Protein AF-A0A6M1NQC8-F1 (afdb_monomer_lite)

Foldseek 3Di:
DDWDWDWDQDPPPRFIKIWTADPVRQTQWIATSVRKIWGFDADPVNHTQWIATPVGIDGDDD

Structure (mmCIF, N/CA/C/O backbone):
data_AF-A0A6M1NQC8-F1
#
_entry.id   AF-A0A6M1NQC8-F1
#
loop_
_atom_site.group_PDB
_atom_site.id
_atom_site.type_symbol
_atom_site.label_atom_id
_atom_site.label_alt_id
_atom_site.label_comp_id
_atom_site.label_asym_id
_atom_site.label_entity_id
_atom_site.label_seq_id
_atom_site.pdbx_PDB_ins_code
_atom_site.Cartn_x
_atom_site.Cartn_y
_atom_site.Cartn_z
_atom_site.occupancy
_atom_site.B_iso_or_equiv
_atom_site.auth_seq_id
_atom_site.auth_comp_id
_atom_site.auth_asym_id
_atom_site.auth_atom_id
_atom_site.pdbx_PDB_model_num
ATOM 1 N N . MET A 1 1 ? -7.906 15.866 1.575 1.00 46.84 1 MET A N 1
ATOM 2 C CA . MET A 1 1 ? -7.724 14.522 2.163 1.00 46.84 1 MET A CA 1
ATOM 3 C C . MET A 1 1 ? -6.282 14.148 1.894 1.00 46.84 1 MET A C 1
ATOM 5 O O . MET A 1 1 ? -5.985 13.760 0.777 1.00 46.84 1 MET A O 1
ATOM 9 N N . ASP A 1 2 ? -5.397 14.367 2.860 1.00 53.22 2 ASP A N 1
ATOM 10 C CA . ASP A 1 2 ? -3.966 14.091 2.697 1.00 53.22 2 ASP A CA 1
ATOM 11 C C . ASP A 1 2 ? -3.676 12.606 2.929 1.00 53.22 2 ASP A C 1
ATOM 13 O O . ASP A 1 2 ? -4.073 12.050 3.957 1.00 53.22 2 ASP A O 1
ATOM 17 N N . SER A 1 3 ? -3.054 11.977 1.932 1.00 60.03 3 SER A N 1
ATOM 18 C CA . SER A 1 3 ? -2.444 10.647 1.985 1.00 60.03 3 SER A CA 1
ATOM 19 C C . SER A 1 3 ? -0.950 10.806 2.234 1.00 60.03 3 SER A C 1
ATOM 21 O O . SER A 1 3 ? -0.316 11.600 1.534 1.00 60.03 3 SER A O 1
ATOM 23 N N . ASP A 1 4 ? -0.386 10.033 3.154 1.00 76.00 4 ASP A N 1
ATOM 24 C CA . ASP A 1 4 ? 1.058 10.022 3.370 1.00 76.00 4 ASP A CA 1
ATOM 25 C C . ASP A 1 4 ? 1.738 9.198 2.269 1.00 76.00 4 ASP A C 1
ATOM 27 O O . ASP A 1 4 ? 1.336 8.066 1.976 1.00 76.00 4 ASP A O 1
ATOM 31 N N . ILE A 1 5 ? 2.750 9.793 1.631 1.00 75.25 5 ILE A N 1
ATOM 32 C CA . ILE A 1 5 ? 3.588 9.145 0.618 1.00 75.25 5 ILE A C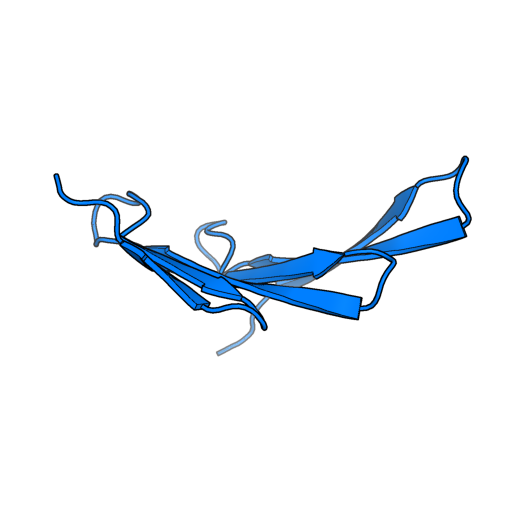A 1
ATOM 33 C C . ILE A 1 5 ? 4.931 8.821 1.265 1.00 75.25 5 ILE A C 1
ATOM 35 O O . ILE A 1 5 ? 5.650 9.722 1.695 1.00 75.25 5 ILE A O 1
ATOM 39 N N . ILE A 1 6 ? 5.281 7.540 1.300 1.00 77.69 6 ILE A N 1
ATOM 40 C CA . ILE A 1 6 ? 6.565 7.055 1.798 1.00 77.69 6 ILE A CA 1
ATOM 41 C C . ILE A 1 6 ? 7.355 6.531 0.601 1.00 77.69 6 ILE A C 1
ATOM 43 O O . ILE A 1 6 ? 6.930 5.589 -0.063 1.00 77.69 6 ILE A O 1
ATOM 47 N N . ASN A 1 7 ? 8.512 7.137 0.336 1.00 74.44 7 ASN A N 1
ATOM 48 C CA . ASN A 1 7 ? 9.469 6.632 -0.645 1.00 74.44 7 ASN A CA 1
ATOM 49 C C . ASN A 1 7 ? 10.513 5.790 0.086 1.00 74.44 7 ASN A C 1
ATOM 51 O O . ASN A 1 7 ? 11.147 6.269 1.027 1.00 74.44 7 ASN A O 1
ATOM 55 N N . TYR A 1 8 ? 10.699 4.551 -0.348 1.00 75.06 8 TYR A N 1
ATOM 56 C CA . TYR A 1 8 ? 11.713 3.650 0.177 1.00 75.06 8 TYR A CA 1
ATOM 57 C C . TYR A 1 8 ? 12.650 3.239 -0.952 1.00 75.06 8 TYR A C 1
ATOM 59 O O . TYR A 1 8 ? 12.205 2.712 -1.964 1.00 75.06 8 TYR A O 1
ATOM 67 N N . THR A 1 9 ? 13.950 3.451 -0.781 1.00 71.06 9 THR A N 1
ATOM 68 C CA . THR A 1 9 ? 14.952 2.994 -1.748 1.00 71.06 9 THR A CA 1
ATOM 69 C C . THR A 1 9 ? 15.688 1.800 -1.162 1.00 71.06 9 THR A C 1
ATOM 71 O O . THR A 1 9 ? 16.351 1.928 -0.131 1.00 71.06 9 THR A O 1
ATOM 74 N N . ALA A 1 10 ? 15.586 0.642 -1.816 1.00 70.50 10 ALA A N 1
ATOM 75 C CA . ALA A 1 10 ? 16.376 -0.523 -1.439 1.00 70.50 10 ALA A CA 1
ATOM 76 C C . ALA A 1 10 ? 17.850 -0.251 -1.784 1.00 70.50 10 ALA A C 1
ATOM 78 O O . ALA A 1 10 ? 18.194 -0.016 -2.945 1.00 70.50 10 ALA A O 1
ATOM 79 N N . ALA A 1 11 ? 18.714 -0.249 -0.764 1.00 62.97 11 ALA A N 1
ATOM 80 C CA . ALA A 1 11 ? 20.115 0.170 -0.874 1.00 62.97 11 ALA A CA 1
ATOM 81 C C . ALA A 1 11 ? 20.950 -0.682 -1.849 1.00 62.97 11 ALA A C 1
ATOM 83 O O . ALA A 1 11 ? 21.967 -0.207 -2.349 1.00 62.97 11 ALA A O 1
ATOM 84 N N . GLU A 1 12 ? 20.514 -1.909 -2.143 1.00 67.12 12 GLU A N 1
ATOM 85 C CA . GLU A 1 12 ? 21.257 -2.854 -2.981 1.00 67.12 12 GLU A CA 1
ATOM 86 C C . GLU A 1 12 ? 20.841 -2.835 -4.461 1.00 67.12 12 GLU A C 1
ATOM 88 O O . GLU A 1 12 ? 21.635 -3.225 -5.312 1.00 67.12 12 GLU A O 1
ATOM 93 N N . GLU A 1 13 ? 19.658 -2.307 -4.806 1.00 64.31 13 GLU A N 1
ATOM 94 C CA . GLU A 1 13 ? 19.096 -2.473 -6.162 1.00 64.31 13 GLU A CA 1
ATOM 95 C C . GLU A 1 13 ? 18.833 -1.163 -6.923 1.00 64.31 13 GLU A C 1
ATOM 97 O O . GLU A 1 13 ? 18.365 -1.194 -8.058 1.00 64.31 13 GLU A O 1
ATOM 102 N N . LYS A 1 14 ? 19.130 0.011 -6.334 1.00 67.94 14 LYS A N 1
ATOM 103 C CA . LYS A 1 14 ? 18.743 1.338 -6.881 1.00 67.94 14 LYS A CA 1
ATOM 104 C C . LYS A 1 14 ? 17.255 1.430 -7.271 1.00 67.94 14 LYS A C 1
ATOM 106 O O . LYS A 1 14 ? 16.878 2.282 -8.074 1.00 67.94 14 LYS A O 1
ATOM 111 N N . GLN A 1 15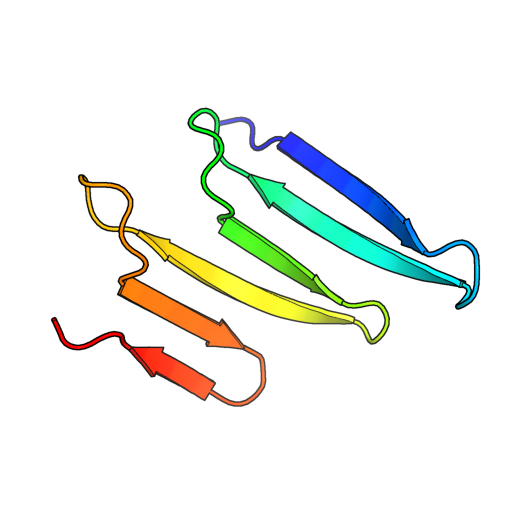 ? 16.408 0.581 -6.698 1.00 75.88 15 GLN A N 1
ATOM 112 C CA . GLN A 1 15 ? 14.972 0.604 -6.922 1.00 75.88 15 GLN A CA 1
ATOM 113 C C . GLN A 1 15 ? 14.298 1.447 -5.850 1.00 75.88 15 GLN A C 1
ATOM 115 O O . GLN A 1 15 ? 14.551 1.289 -4.652 1.00 75.88 15 GLN A O 1
ATOM 120 N N . THR A 1 16 ? 13.451 2.362 -6.311 1.00 80.94 16 THR A N 1
ATOM 121 C CA . THR A 1 16 ? 12.605 3.188 -5.457 1.00 80.94 16 THR A CA 1
ATOM 122 C C . THR A 1 16 ? 11.215 2.592 -5.455 1.00 80.94 16 THR A C 1
ATOM 124 O O . THR A 1 16 ? 10.602 2.432 -6.501 1.00 80.94 16 THR A O 1
ATOM 127 N N . TYR A 1 17 ? 10.733 2.300 -4.262 1.00 82.50 17 TYR A N 1
ATOM 128 C CA . TYR A 1 17 ? 9.390 1.846 -3.987 1.00 82.50 17 TYR A CA 1
ATOM 129 C C . TYR A 1 17 ? 8.591 3.017 -3.427 1.00 82.50 17 TYR A C 1
ATOM 131 O O . TYR A 1 17 ? 9.062 3.721 -2.525 1.00 82.50 17 TYR A O 1
ATOM 139 N N . VAL A 1 18 ? 7.381 3.224 -3.935 1.00 86.25 18 VAL A N 1
ATOM 140 C CA . VAL A 1 18 ? 6.494 4.295 -3.469 1.00 86.25 18 VAL A CA 1
ATOM 141 C C . VAL A 1 18 ? 5.279 3.677 -2.802 1.00 86.25 18 VAL A C 1
ATOM 143 O O . VAL A 1 18 ? 4.500 2.964 -3.427 1.00 86.25 18 VAL A O 1
ATOM 146 N N . PHE A 1 19 ? 5.087 3.985 -1.526 1.00 85.94 19 PHE A N 1
ATOM 147 C CA . PHE A 1 19 ? 3.942 3.540 -0.743 1.00 85.94 19 PHE A CA 1
ATOM 148 C C . PHE A 1 19 ? 3.035 4.729 -0.465 1.00 85.94 19 PHE A C 1
ATOM 150 O O . PHE A 1 19 ? 3.493 5.791 -0.043 1.00 85.94 19 PHE A O 1
ATOM 157 N N . LYS A 1 20 ? 1.732 4.554 -0.673 1.00 89.00 20 LYS A N 1
ATOM 158 C CA . LYS A 1 20 ? 0.719 5.550 -0.319 1.00 89.00 20 LYS A CA 1
ATOM 159 C C . LYS A 1 20 ? -0.231 4.929 0.678 1.00 89.00 20 LYS A C 1
ATOM 161 O O . LYS A 1 20 ? -0.928 3.979 0.330 1.00 89.00 20 LYS A O 1
ATOM 166 N N . ALA A 1 21 ? -0.281 5.467 1.888 1.00 84.94 21 ALA A N 1
ATOM 167 C CA . ALA A 1 21 ? -1.189 5.009 2.929 1.00 84.94 21 ALA A CA 1
ATOM 168 C C . ALA A 1 21 ? -2.255 6.067 3.229 1.00 84.94 21 ALA A C 1
ATOM 170 O O . ALA A 1 21 ? -2.071 7.263 2.988 1.00 84.94 21 ALA A O 1
ATOM 171 N N . ASP A 1 22 ? -3.402 5.623 3.731 1.00 83.56 22 ASP A N 1
ATOM 172 C CA . ASP A 1 22 ? -4.340 6.532 4.376 1.00 83.56 22 ASP A CA 1
ATOM 173 C C . ASP A 1 22 ? -3.966 6.797 5.839 1.00 83.56 22 ASP A C 1
ATOM 175 O O . ASP A 1 22 ? -3.040 6.213 6.399 1.00 83.56 22 ASP A O 1
ATOM 179 N N . LYS A 1 23 ? -4.725 7.691 6.475 1.00 81.44 23 LYS A N 1
ATOM 180 C CA . LYS A 1 23 ? -4.497 8.107 7.863 1.00 81.44 23 LYS A CA 1
ATOM 181 C C . LYS A 1 23 ? -4.683 6.989 8.892 1.00 81.44 23 LYS A C 1
ATOM 183 O O . LYS A 1 23 ? -4.320 7.190 10.046 1.00 81.44 23 LYS A O 1
ATOM 188 N N . THR A 1 24 ? -5.279 5.854 8.518 1.00 81.75 24 THR A N 1
ATOM 189 C CA . THR A 1 24 ? -5.400 4.687 9.405 1.00 81.75 24 THR A CA 1
ATOM 190 C C . THR A 1 24 ? -4.242 3.706 9.217 1.00 81.75 24 THR A C 1
ATOM 192 O O . THR A 1 24 ? -4.184 2.701 9.921 1.00 81.75 24 THR A O 1
ATOM 195 N N . GLY A 1 25 ? -3.305 4.006 8.308 1.00 79.62 25 GLY A N 1
ATOM 196 C CA . GLY A 1 25 ? -2.162 3.159 7.974 1.00 79.62 25 GLY A CA 1
ATOM 197 C C . GLY A 1 25 ? -2.474 2.096 6.920 1.00 79.62 25 GLY A C 1
ATOM 198 O O . GLY A 1 25 ? -1.635 1.234 6.668 1.00 79.62 25 GLY A O 1
ATOM 199 N N . SER A 1 26 ? -3.654 2.136 6.290 1.00 83.88 26 SER A N 1
ATOM 200 C CA . SER A 1 26 ? -4.016 1.177 5.244 1.00 83.88 26 SER A CA 1
ATOM 201 C C . SER A 1 26 ? -3.382 1.590 3.918 1.00 83.88 26 SER A C 1
ATOM 203 O O . SER A 1 26 ? -3.547 2.723 3.454 1.00 83.88 26 SER A O 1
ATOM 205 N N . LEU A 1 27 ? -2.645 0.671 3.293 1.00 87.88 27 LEU A N 1
ATOM 206 C CA . LEU A 1 27 ? -1.894 0.936 2.069 1.00 87.88 27 LEU A CA 1
ATOM 207 C C . LEU A 1 27 ? -2.837 1.067 0.870 1.00 87.88 27 LEU A C 1
ATOM 209 O O . LEU A 1 27 ? -3.384 0.085 0.411 1.00 87.88 27 LEU A O 1
ATOM 213 N N . ARG A 1 28 ? -3.01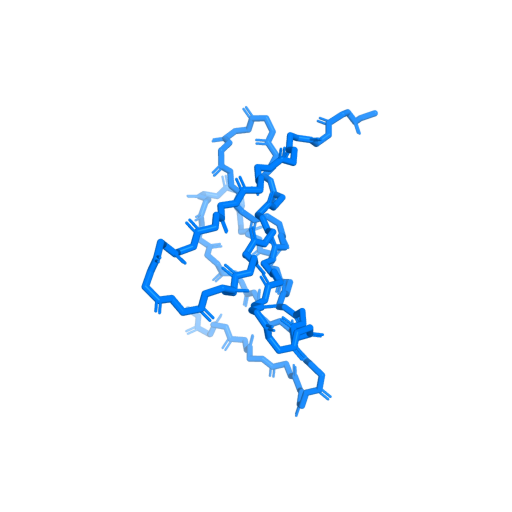4 2.256 0.302 1.00 88.81 28 ARG A N 1
ATOM 214 C CA . ARG A 1 28 ? -3.875 2.468 -0.874 1.00 88.81 28 ARG A CA 1
ATOM 215 C C . ARG A 1 28 ? -3.211 2.113 -2.190 1.00 88.81 28 ARG A C 1
ATOM 217 O O . ARG A 1 28 ? -3.890 1.664 -3.110 1.00 88.81 28 ARG A O 1
ATOM 224 N N . SER A 1 29 ? -1.914 2.364 -2.299 1.00 88.31 29 SER A N 1
ATOM 225 C CA . SER A 1 29 ? -1.165 2.125 -3.525 1.00 88.31 29 SER A CA 1
ATOM 226 C C . SER A 1 29 ? 0.289 1.815 -3.212 1.00 88.31 29 SER A C 1
ATOM 228 O O . SER A 1 29 ? 0.861 2.346 -2.257 1.00 88.31 29 SER A O 1
ATOM 230 N N . PHE A 1 30 ? 0.847 0.943 -4.034 1.00 89.62 30 PHE A N 1
ATOM 231 C CA . PHE A 1 30 ? 2.237 0.538 -4.047 1.00 89.62 30 PHE A CA 1
ATOM 232 C C . PHE A 1 30 ? 2.754 0.680 -5.474 1.00 89.62 30 PHE A C 1
ATOM 234 O O . PHE A 1 30 ? 2.078 0.264 -6.407 1.00 89.62 30 PHE A O 1
ATOM 241 N N . GLU A 1 31 ? 3.923 1.272 -5.647 1.00 89.69 31 GLU A N 1
ATOM 242 C CA . GLU A 1 31 ? 4.653 1.280 -6.910 1.00 89.69 31 GLU A CA 1
ATOM 243 C C . GLU A 1 31 ? 6.007 0.620 -6.682 1.00 89.69 31 GLU A C 1
ATOM 245 O O . GLU A 1 31 ? 6.730 1.008 -5.758 1.00 89.69 31 GLU A O 1
ATOM 250 N N . ASP A 1 32 ? 6.314 -0.395 -7.486 1.00 85.19 32 ASP A N 1
ATOM 251 C CA . ASP A 1 32 ? 7.608 -1.067 -7.446 1.00 85.19 32 ASP A CA 1
ATOM 252 C C . ASP A 1 32 ? 8.692 -0.298 -8.216 1.00 85.19 32 ASP A C 1
ATOM 254 O O . ASP A 1 32 ? 8.431 0.678 -8.925 1.00 85.19 32 ASP A O 1
ATOM 258 N N . GLY A 1 33 ? 9.937 -0.757 -8.081 1.00 79.25 33 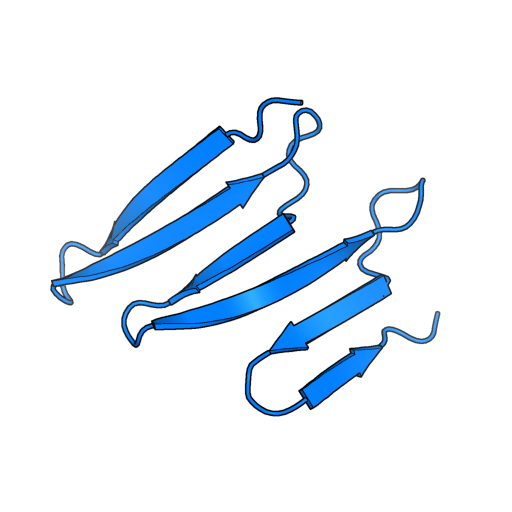GLY A N 1
ATOM 259 C CA . GLY A 1 33 ? 11.087 -0.160 -8.757 1.00 79.25 33 GLY A CA 1
ATOM 260 C C . GLY A 1 33 ? 11.088 -0.285 -10.285 1.00 79.25 33 GLY A C 1
ATOM 261 O O . GLY A 1 33 ? 11.944 0.323 -10.929 1.00 79.25 33 GLY A O 1
ATOM 262 N N . GLU A 1 34 ? 10.148 -1.036 -10.866 1.00 83.88 34 GLU A N 1
ATOM 263 C CA . GLU A 1 34 ? 9.919 -1.156 -12.310 1.00 83.88 34 GLU A CA 1
ATOM 264 C C . GLU A 1 34 ? 8.717 -0.318 -12.786 1.00 83.88 34 GLU A C 1
ATOM 266 O O . GLU A 1 34 ? 8.288 -0.437 -13.938 1.00 83.88 34 GLU A O 1
ATOM 271 N N . TRP A 1 35 ? 8.206 0.579 -11.933 1.00 78.88 35 TRP A N 1
ATOM 272 C CA . TRP A 1 35 ? 7.048 1.442 -12.192 1.00 78.88 35 TRP A CA 1
ATOM 273 C C . TRP A 1 35 ? 5.734 0.675 -12.385 1.00 78.88 35 TRP A C 1
ATOM 275 O O . TRP A 1 35 ? 4.801 1.159 -13.040 1.00 78.88 35 TRP A O 1
ATOM 285 N N . THR A 1 36 ? 5.627 -0.527 -11.822 1.00 84.62 36 THR A N 1
ATOM 286 C CA . THR A 1 36 ? 4.353 -1.236 -11.739 1.00 84.62 36 THR A CA 1
ATOM 287 C C . THR A 1 36 ? 3.599 -0.761 -10.510 1.00 84.62 36 THR A C 1
ATOM 289 O O . THR A 1 36 ? 4.045 -0.928 -9.378 1.00 84.62 36 THR A O 1
ATOM 292 N N . THR A 1 37 ? 2.416 -0.189 -10.735 1.00 89.25 37 THR A N 1
ATOM 293 C CA . THR A 1 37 ? 1.529 0.246 -9.656 1.00 89.25 37 THR A CA 1
ATOM 294 C C . THR A 1 37 ? 0.493 -0.827 -9.320 1.00 89.25 37 THR A C 1
ATOM 296 O O . THR A 1 37 ? -0.275 -1.262 -10.185 1.00 89.25 37 THR A O 1
ATOM 299 N N . GLU A 1 38 ? 0.405 -1.174 -8.042 1.00 90.75 38 GLU A N 1
ATOM 300 C CA . GLU A 1 38 ? -0.692 -1.910 -7.427 1.00 90.75 38 GLU A CA 1
ATOM 301 C C . GLU A 1 38 ? -1.565 -0.959 -6.596 1.00 90.75 38 GLU A C 1
ATOM 303 O O . GLU A 1 38 ? -1.078 -0.031 -5.945 1.00 90.75 38 GLU A O 1
ATOM 308 N N . ASN A 1 39 ? -2.878 -1.175 -6.610 1.00 91.00 39 ASN A N 1
ATOM 309 C CA . ASN A 1 39 ? -3.837 -0.426 -5.803 1.00 91.00 39 ASN A CA 1
ATOM 310 C C . ASN A 1 39 ? -4.681 -1.383 -4.976 1.00 91.00 39 ASN A C 1
ATOM 312 O O . ASN A 1 39 ? -5.091 -2.438 -5.462 1.00 91.00 39 ASN A O 1
ATOM 316 N N . PHE A 1 40 ? -4.997 -0.974 -3.754 1.00 90.19 40 PHE A N 1
ATOM 317 C CA . PHE A 1 40 ? -5.698 -1.805 -2.787 1.00 90.19 40 PHE A CA 1
ATOM 318 C C . PHE A 1 40 ? -6.980 -1.122 -2.321 1.00 90.19 40 PHE A C 1
ATOM 320 O O . PHE A 1 40 ? -7.030 0.092 -2.110 1.00 90.19 40 PHE A O 1
ATOM 327 N N . THR A 1 41 ? -8.023 -1.921 -2.121 1.00 89.94 41 THR A N 1
ATOM 328 C CA . THR A 1 41 ? -9.234 -1.494 -1.413 1.00 89.94 41 THR A CA 1
ATOM 329 C C . THR A 1 41 ? -9.455 -2.369 -0.195 1.00 89.94 41 THR A C 1
ATOM 331 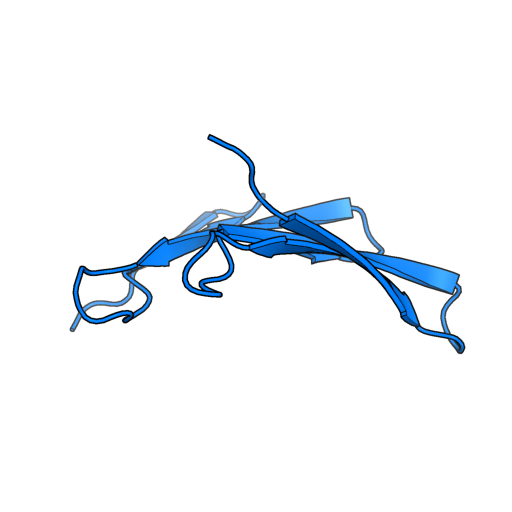O O . THR A 1 41 ? -9.074 -3.540 -0.188 1.00 89.94 41 THR A O 1
ATOM 334 N N . TYR A 1 42 ? -10.080 -1.804 0.835 1.00 86.44 42 TYR A N 1
ATOM 335 C CA . TYR A 1 42 ? -10.284 -2.474 2.113 1.00 86.44 42 TYR A CA 1
ATOM 336 C C . TYR A 1 42 ? -11.745 -2.418 2.535 1.00 86.44 42 TYR A C 1
ATOM 338 O O . TYR A 1 42 ? -12.466 -1.467 2.230 1.00 86.44 42 TYR A O 1
ATOM 346 N N . SER A 1 43 ? -12.172 -3.436 3.274 1.00 86.81 43 SER A N 1
ATOM 347 C CA . SER A 1 43 ? -13.423 -3.413 4.014 1.00 86.81 43 SER A CA 1
ATOM 348 C C . SER A 1 43 ? -13.304 -2.492 5.226 1.00 86.81 43 SER A C 1
ATOM 350 O O . SER A 1 43 ? -12.207 -2.152 5.671 1.00 86.81 43 SER A O 1
ATOM 352 N N . VAL A 1 44 ? -14.442 -2.152 5.829 1.00 84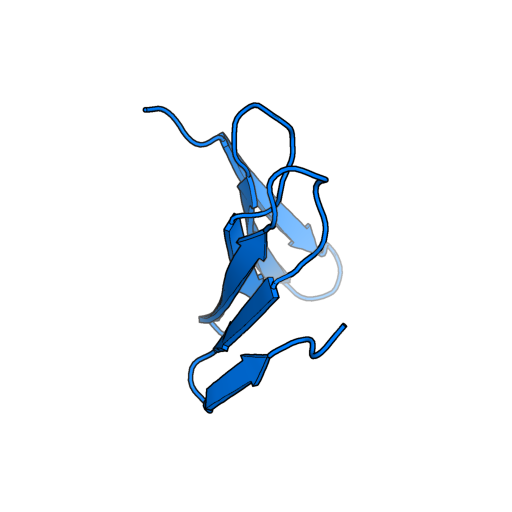.44 44 VAL A N 1
ATOM 353 C CA . VAL A 1 44 ? -14.491 -1.355 7.069 1.00 84.44 44 VAL A CA 1
ATOM 354 C C . VAL A 1 44 ? -13.758 -2.009 8.249 1.00 84.44 44 VAL A C 1
ATOM 356 O O . VAL A 1 44 ? -13.399 -1.323 9.196 1.00 84.44 44 VAL A O 1
ATOM 359 N N . ALA A 1 45 ? -13.514 -3.322 8.187 1.00 86.50 45 ALA A N 1
ATOM 360 C CA . ALA A 1 45 ? -12.754 -4.074 9.184 1.00 86.50 45 ALA A CA 1
ATOM 361 C C . ALA A 1 45 ? -11.246 -4.167 8.860 1.00 86.50 45 ALA A C 1
ATOM 363 O O . ALA A 1 45 ? -10.529 -4.902 9.533 1.00 86.50 45 ALA A O 1
ATOM 364 N N . GLY A 1 46 ? -10.766 -3.486 7.811 1.00 83.56 46 GLY A N 1
ATOM 365 C CA . GLY A 1 46 ? -9.353 -3.475 7.412 1.00 83.56 46 GLY A CA 1
ATOM 366 C C . GLY A 1 46 ? -8.901 -4.684 6.584 1.00 83.56 46 GLY A C 1
ATOM 367 O O . GLY A 1 46 ? -7.704 -4.891 6.408 1.00 83.56 46 GLY A O 1
ATOM 368 N N . LYS A 1 47 ? -9.824 -5.500 6.055 1.00 86.25 47 LYS A N 1
ATOM 369 C CA . LYS A 1 47 ? -9.475 -6.632 5.171 1.00 86.25 47 LYS A CA 1
ATOM 370 C C . LYS A 1 47 ? -9.364 -6.172 3.720 1.00 86.25 47 LYS A C 1
ATOM 372 O O . LYS A 1 47 ? -10.247 -5.454 3.265 1.00 86.25 47 LYS A O 1
ATOM 377 N N . ILE A 1 48 ? -8.355 -6.632 2.981 1.00 88.44 48 ILE A N 1
ATOM 378 C CA . ILE A 1 48 ? -8.205 -6.338 1.544 1.00 88.44 48 ILE A CA 1
ATOM 379 C C . ILE A 1 48 ? -9.381 -6.938 0.762 1.00 88.44 48 ILE A C 1
ATOM 381 O O . ILE A 1 48 ? -9.592 -8.146 0.821 1.00 88.44 48 ILE A O 1
ATOM 385 N N . LEU A 1 49 ? -10.112 -6.111 0.014 1.00 88.75 49 LEU A N 1
ATOM 386 C CA . LEU A 1 49 ? -11.195 -6.520 -0.887 1.00 88.75 49 LEU A CA 1
ATOM 387 C C . LEU A 1 49 ? -10.688 -6.737 -2.316 1.00 88.75 49 LEU A C 1
ATOM 389 O O . LEU A 1 49 ? -10.994 -7.756 -2.938 1.00 88.75 49 LEU A O 1
ATOM 393 N N . THR A 1 50 ? -9.907 -5.792 -2.845 1.00 89.75 50 THR A N 1
ATOM 394 C CA . THR A 1 50 ? -9.369 -5.875 -4.208 1.00 89.75 50 THR A CA 1
ATOM 395 C C . THR A 1 50 ? -7.919 -5.437 -4.271 1.00 89.75 50 THR A C 1
ATOM 397 O O . THR A 1 50 ? -7.527 -4.498 -3.582 1.00 89.75 50 THR A O 1
ATOM 400 N N . ILE A 1 51 ? -7.173 -6.061 -5.178 1.00 90.81 51 ILE A N 1
ATOM 401 C CA . ILE A 1 51 ? -5.849 -5.631 -5.628 1.00 90.81 51 ILE A CA 1
ATOM 402 C C . ILE A 1 51 ? -5.942 -5.418 -7.139 1.00 90.81 51 ILE A C 1
ATOM 404 O O . ILE A 1 51 ? -6.318 -6.347 -7.857 1.00 90.81 51 ILE A O 1
ATOM 408 N N . SER A 1 52 ? -5.639 -4.223 -7.638 1.00 90.38 52 SER A N 1
ATOM 409 C CA . SER A 1 52 ? -5.590 -3.938 -9.077 1.00 90.38 52 SER A CA 1
ATOM 410 C C . SER A 1 52 ? -4.198 -3.505 -9.513 1.00 90.38 52 SER A C 1
ATOM 412 O O . SER A 1 52 ? -3.562 -2.684 -8.863 1.00 90.38 52 SER A O 1
ATOM 414 N N . PHE A 1 53 ? -3.741 -4.050 -10.633 1.00 87.94 53 PHE A N 1
ATOM 415 C CA . PHE A 1 53 ? -2.425 -3.808 -11.219 1.00 87.94 53 PHE A CA 1
ATOM 416 C C . PHE A 1 53 ? -2.546 -3.748 -12.743 1.00 87.94 53 PHE A C 1
ATOM 418 O O . PHE A 1 53 ? -3.581 -4.101 -13.314 1.00 87.94 53 PHE A O 1
ATOM 425 N N . LYS A 1 54 ? -1.480 -3.326 -13.430 1.00 81.62 54 LYS A N 1
ATOM 426 C CA . LYS A 1 54 ? -1.451 -3.146 -14.898 1.00 81.62 54 LYS A CA 1
ATOM 427 C C . LYS A 1 54 ? -1.886 -4.392 -15.699 1.00 81.62 54 LYS A C 1
ATOM 429 O O . LYS A 1 54 ? -2.279 -4.266 -16.854 1.00 81.62 54 LYS A O 1
ATOM 434 N N . GLY A 1 55 ? -1.849 -5.578 -15.090 1.00 80.25 55 GLY A N 1
ATOM 435 C CA . GLY A 1 55 ? -2.242 -6.858 -15.690 1.00 80.25 55 GLY A CA 1
ATOM 436 C C . GLY A 1 55 ? -3.614 -7.400 -15.277 1.00 80.25 55 GLY A C 1
ATOM 437 O O . GLY A 1 55 ? -3.991 -8.468 -15.752 1.00 80.25 55 GLY A O 1
ATOM 438 N N . GLY A 1 56 ? -4.364 -6.719 -14.405 1.00 81.38 56 GLY A N 1
ATOM 439 C CA . GLY A 1 56 ? -5.698 -7.168 -14.012 1.00 81.38 56 GLY A CA 1
ATOM 440 C C . GLY A 1 56 ? -6.096 -6.820 -12.584 1.00 81.38 56 GLY A C 1
ATOM 441 O O . GLY A 1 56 ? -5.494 -5.985 -11.911 1.00 81.38 56 GLY A O 1
ATOM 442 N N . LEU A 1 57 ? -7.166 -7.467 -12.130 1.00 86.75 57 LEU A N 1
ATOM 443 C CA . LEU A 1 57 ? -7.757 -7.252 -10.819 1.00 86.75 57 LEU A CA 1
ATOM 444 C C . LEU A 1 57 ? -7.935 -8.600 -10.117 1.00 86.75 57 LEU A C 1
ATOM 446 O O . LEU A 1 57 ? -8.565 -9.511 -10.651 1.00 86.75 57 LEU A O 1
ATOM 450 N N . ARG A 1 58 ? -7.382 -8.717 -8.909 1.00 89.12 58 ARG A N 1
ATOM 451 C CA . ARG A 1 58 ? -7.598 -9.837 -7.988 1.00 89.12 58 ARG A CA 1
ATOM 452 C C . ARG A 1 58 ? -8.624 -9.410 -6.941 1.00 89.12 58 ARG A C 1
ATOM 454 O O . ARG A 1 58 ? -8.473 -8.356 -6.323 1.00 89.12 58 ARG A O 1
ATOM 461 N N . ARG A 1 59 ? -9.671 -10.214 -6.749 1.00 87.19 59 ARG A N 1
ATOM 462 C CA . ARG A 1 59 ? -10.661 -10.031 -5.675 1.00 87.19 59 ARG A CA 1
ATOM 463 C C . ARG A 1 59 ? -10.441 -11.090 -4.617 1.00 87.19 59 ARG A C 1
ATOM 465 O O . ARG A 1 59 ? -10.240 -12.248 -4.964 1.00 87.19 59 ARG A O 1
ATOM 472 N N . ASN A 1 60 ? -10.509 -10.684 -3.358 1.00 78.81 60 ASN A N 1
ATOM 473 C CA . ASN A 1 60 ? -10.589 -11.631 -2.260 1.00 78.81 60 ASN A CA 1
ATOM 474 C C . ASN A 1 60 ? -12.066 -11.970 -2.037 1.00 78.81 60 ASN A C 1
ATOM 476 O O . ASN A 1 60 ? -12.844 -11.119 -1.604 1.00 78.81 60 ASN A O 1
ATOM 480 N N . GLU A 1 61 ? -12.454 -13.192 -2.390 1.00 71.50 61 GLU A N 1
ATOM 481 C CA . GLU A 1 61 ? -13.770 -13.750 -2.077 1.00 71.50 61 GLU A CA 1
ATOM 482 C C . GLU A 1 61 ? -13.688 -14.320 -0.651 1.00 71.50 61 GLU A C 1
ATOM 484 O O . GLU A 1 61 ? -12.986 -15.304 -0.421 1.00 71.50 61 GLU A O 1
ATOM 489 N N . PHE A 1 62 ? -14.311 -13.640 0.318 1.00 57.81 62 PHE A N 1
ATOM 490 C CA . PHE A 1 62 ? -14.420 -14.090 1.712 1.00 57.81 62 PHE A CA 1
ATOM 491 C C . PHE A 1 62 ? -15.796 -14.683 1.990 1.00 57.81 62 PHE A C 1
ATOM 493 O O . PHE A 1 62 ? -16.782 -14.127 1.451 1.00 57.81 62 PHE A O 1
#

Radius of gyration: 12.81 Å; chains: 1; bounding box: 36×29×25 Å

Sequence (62 aa):
MDSDIINYTAAEEKQTYVFKADKTGSLRSFEDGEWTTENFTYSVAGKILTISFKGGLRRNEF

Secondary structure (DSSP, 8-state):
-PPEEEEEEETTTTEEEEEEE-TTS-EEEEE-TTS-EEEEEE-TTS-EEEEEETTEEEE---

pLDDT: mean 80.8, std 9.84, range [46.84, 91.0]